Protein AF-A0A1S4E5R3-F1 (afdb_monomer_lite)

Secondary structure (DSSP, 8-state):
---------SSS--EEEEEETT-SS-EEEE-SS------------HHHHHHHHHHHTTTEEEEEEEEE-TT---EEEEEEEEES-TT-TTEEEE--HHHHHHHHHHHHHHHHHHHHHHHHHS---

Structure (mmCIF, N/CA/C/O backbone):
data_AF-A0A1S4E5R3-F1
#
_entry.id   AF-A0A1S4E5R3-F1
#
loop_
_atom_site.group_PDB
_atom_site.id
_atom_site.type_symbol
_atom_site.label_atom_id
_atom_site.label_alt_id
_atom_site.label_comp_id
_atom_site.label_asym_id
_atom_site.label_entity_id
_atom_site.label_seq_id
_atom_site.pdbx_PDB_ins_code
_atom_site.Cartn_x
_atom_site.Cartn_y
_atom_site.Cartn_z
_atom_site.occupancy
_atom_site.B_iso_or_equiv
_atom_site.auth_seq_id
_atom_site.auth_comp_id
_atom_site.auth_asym_id
_atom_site.auth_atom_id
_atom_site.pdbx_PDB_model_num
ATOM 1 N N . MET A 1 1 ? 7.397 -1.025 7.979 1.00 33.81 1 MET A N 1
ATOM 2 C CA . MET A 1 1 ? 6.216 -0.260 7.542 1.00 33.81 1 MET A CA 1
ATOM 3 C C . MET A 1 1 ? 5.852 -0.725 6.142 1.00 33.81 1 MET A C 1
ATOM 5 O O . MET A 1 1 ? 6.439 -0.256 5.188 1.00 33.81 1 MET A O 1
ATOM 9 N N . MET A 1 2 ? 4.999 -1.744 6.026 1.00 33.12 2 MET A N 1
ATOM 10 C CA . MET A 1 2 ? 4.399 -2.161 4.756 1.00 33.12 2 MET A CA 1
ATOM 11 C C . MET A 1 2 ? 3.080 -1.396 4.667 1.00 33.12 2 MET A C 1
ATOM 13 O O . MET A 1 2 ? 2.102 -1.785 5.308 1.00 33.12 2 MET A O 1
ATOM 17 N N . LEU A 1 3 ? 3.083 -0.252 3.987 1.00 39.69 3 LEU A N 1
ATOM 18 C CA . LEU A 1 3 ? 1.941 0.665 3.906 1.00 39.69 3 LEU A CA 1
ATOM 19 C C . LEU A 1 3 ? 0.871 0.175 2.930 1.00 39.69 3 LEU A C 1
ATOM 21 O O . LEU A 1 3 ? 0.321 0.911 2.133 1.00 39.69 3 LEU A O 1
ATOM 25 N N . ILE A 1 4 ? 0.506 -1.099 3.023 1.00 43.47 4 ILE A N 1
ATOM 26 C CA . ILE A 1 4 ? -0.713 -1.610 2.397 1.00 43.47 4 ILE A CA 1
ATOM 27 C C . ILE A 1 4 ? -1.479 -2.399 3.454 1.00 43.47 4 ILE A C 1
ATOM 29 O O . ILE A 1 4 ? -1.686 -3.613 3.407 1.00 43.47 4 ILE A O 1
ATOM 33 N N . CYS A 1 5 ? -1.871 -1.662 4.480 1.00 38.62 5 CYS A N 1
ATOM 34 C CA . CYS A 1 5 ? -2.712 -2.136 5.555 1.00 38.62 5 CYS A CA 1
ATOM 35 C C . CYS A 1 5 ? -4.165 -1.787 5.183 1.00 38.62 5 CYS A C 1
ATOM 37 O O . CYS A 1 5 ? -4.634 -0.665 5.327 1.00 38.62 5 CYS A O 1
ATOM 39 N N . ALA A 1 6 ? -4.795 -2.769 4.536 1.00 36.12 6 ALA A N 1
ATOM 40 C CA . ALA A 1 6 ? -6.084 -2.704 3.860 1.00 36.12 6 ALA A CA 1
ATOM 41 C C . ALA A 1 6 ? -6.834 -4.061 3.980 1.00 36.12 6 ALA A C 1
ATOM 43 O O . ALA A 1 6 ? -7.071 -4.758 3.001 1.00 36.12 6 ALA A O 1
ATOM 44 N N . ASP A 1 7 ? -7.085 -4.454 5.231 1.00 40.12 7 ASP A N 1
ATOM 45 C CA . ASP A 1 7 ? -8.043 -5.341 5.966 1.00 40.12 7 ASP A CA 1
ATOM 46 C C . ASP A 1 7 ? -9.469 -5.042 5.560 1.00 40.12 7 ASP A C 1
ATOM 48 O O . ASP A 1 7 ? -10.247 -4.670 6.428 1.00 40.12 7 ASP A O 1
ATOM 52 N N . PHE A 1 8 ? -9.842 -5.098 4.283 1.00 39.84 8 PHE A N 1
ATOM 53 C CA . PHE A 1 8 ? -11.218 -4.783 3.899 1.00 39.84 8 PHE A CA 1
ATOM 54 C C . PHE A 1 8 ? -12.095 -6.033 3.986 1.00 39.84 8 PHE A C 1
ATOM 56 O O . PHE A 1 8 ? -12.245 -6.787 3.019 1.00 39.84 8 PHE A O 1
ATOM 63 N N . LEU A 1 9 ? -12.762 -6.228 5.127 1.00 33.12 9 LEU A N 1
ATOM 64 C CA . LEU A 1 9 ? -13.922 -7.113 5.200 1.00 33.12 9 LEU A CA 1
ATOM 65 C C . LEU A 1 9 ? -15.233 -6.319 5.107 1.00 33.12 9 LEU A C 1
ATOM 67 O O . LEU A 1 9 ? -15.635 -5.667 6.046 1.00 33.12 9 LEU A O 1
ATOM 71 N N . LYS A 1 10 ? -15.912 -6.473 3.955 1.00 35.88 10 LYS A N 1
ATOM 72 C CA . LYS A 1 10 ? -17.382 -6.458 3.710 1.00 35.88 10 LYS A CA 1
ATOM 73 C C . LYS A 1 10 ? -18.122 -5.157 4.124 1.00 35.88 10 LYS A C 1
ATOM 75 O O . LYS A 1 10 ? -18.321 -4.934 5.299 1.00 35.88 10 LYS A O 1
ATOM 80 N N . GLU A 1 11 ? -18.606 -4.263 3.259 1.00 38.97 11 GLU A N 1
ATOM 81 C CA . GLU A 1 11 ? -19.191 -4.339 1.908 1.00 38.97 11 GLU A CA 1
ATOM 82 C C . GLU A 1 11 ? -18.789 -3.110 1.059 1.00 38.97 11 GLU A C 1
ATOM 84 O O . GLU A 1 11 ? -18.418 -2.080 1.600 1.00 38.97 11 GLU A O 1
ATOM 89 N N . ASN A 1 12 ? -18.900 -3.223 -0.271 1.00 46.72 12 ASN A N 1
ATOM 90 C CA . ASN A 1 12 ? -18.699 -2.182 -1.303 1.00 46.72 12 ASN A CA 1
ATOM 91 C C . ASN A 1 12 ? -17.269 -1.749 -1.683 1.00 46.72 12 ASN A C 1
ATOM 93 O O . ASN A 1 12 ? -17.132 -0.961 -2.619 1.00 46.72 12 ASN A O 1
ATOM 97 N N . PHE A 1 13 ? -16.208 -2.301 -1.085 1.00 56.19 13 PHE A N 1
ATOM 98 C CA . PHE A 1 13 ? -14.835 -2.034 -1.540 1.00 56.19 13 PHE A CA 1
ATOM 99 C C . PHE A 1 13 ? -14.089 -3.310 -1.938 1.00 56.19 13 PHE A C 1
ATOM 101 O O . PHE A 1 13 ? -13.511 -4.016 -1.113 1.00 56.19 13 PHE A O 1
ATOM 108 N N . THR A 1 14 ? -14.142 -3.632 -3.229 1.00 65.50 14 THR A N 1
ATOM 109 C CA . THR A 1 14 ? -13.554 -4.841 -3.807 1.00 65.50 14 THR A CA 1
ATOM 110 C C . THR A 1 14 ? -12.249 -4.501 -4.538 1.00 65.50 14 THR A C 1
ATOM 112 O O . THR A 1 14 ? -12.213 -3.655 -5.432 1.00 65.50 14 THR A O 1
ATOM 115 N N . ARG A 1 15 ? -11.135 -5.104 -4.110 1.00 71.81 15 ARG A N 1
ATOM 116 C CA . ARG A 1 15 ? -9.765 -4.758 -4.530 1.00 71.81 15 ARG A CA 1
ATOM 117 C C . ARG A 1 15 ? -8.934 -6.025 -4.771 1.00 71.81 15 ARG A C 1
ATOM 119 O O . ARG A 1 15 ? -9.269 -7.094 -4.263 1.00 71.81 15 ARG A O 1
ATOM 126 N N . GLN A 1 16 ? -7.862 -5.911 -5.547 1.00 81.75 16 GLN A N 1
ATOM 127 C CA . GLN A 1 16 ? -6.865 -6.964 -5.762 1.00 81.75 16 GLN A CA 1
ATOM 128 C C . GLN A 1 16 ? -5.459 -6.378 -5.625 1.00 81.75 16 GLN A C 1
ATOM 130 O O . GLN A 1 16 ? -5.219 -5.255 -6.072 1.00 81.75 16 GLN A O 1
ATOM 135 N N . ARG A 1 17 ? -4.541 -7.154 -5.032 1.00 86.62 17 ARG A N 1
ATOM 136 C CA . ARG A 1 17 ? -3.104 -6.870 -5.074 1.00 86.62 17 ARG A CA 1
ATOM 137 C C . ARG A 1 17 ? -2.493 -7.491 -6.328 1.00 86.62 17 ARG A C 1
ATOM 139 O O . ARG A 1 17 ? -2.660 -8.690 -6.559 1.00 86.62 17 ARG A O 1
ATOM 146 N N . LEU A 1 18 ? -1.813 -6.673 -7.120 1.00 89.75 18 LEU A N 1
ATOM 147 C CA . LEU A 1 18 ? -1.040 -7.106 -8.283 1.00 89.75 18 LEU A CA 1
ATOM 148 C C . LEU A 1 18 ? 0.419 -6.701 -8.110 1.00 89.75 18 LEU A C 1
ATOM 150 O O . LEU A 1 18 ? 0.701 -5.639 -7.550 1.00 89.75 18 LEU A O 1
ATOM 154 N N . SER A 1 19 ? 1.333 -7.516 -8.622 1.00 92.19 19 SER A N 1
ATOM 155 C CA . SER A 1 19 ? 2.738 -7.125 -8.709 1.00 92.19 19 SER A CA 1
ATOM 156 C C . SER A 1 19 ? 2.919 -6.074 -9.809 1.00 92.19 19 SER A C 1
ATOM 158 O O . SER A 1 19 ? 2.195 -6.059 -10.808 1.00 92.19 19 SER A O 1
ATOM 160 N N . VAL A 1 20 ? 3.893 -5.181 -9.629 1.00 93.00 20 VAL A N 1
ATOM 161 C CA . VAL A 1 20 ? 4.243 -4.139 -10.608 1.00 93.00 20 VAL A CA 1
ATOM 162 C C . VAL A 1 20 ? 5.694 -4.327 -11.022 1.00 93.00 20 VAL A C 1
ATOM 164 O O . VAL A 1 20 ? 6.569 -4.517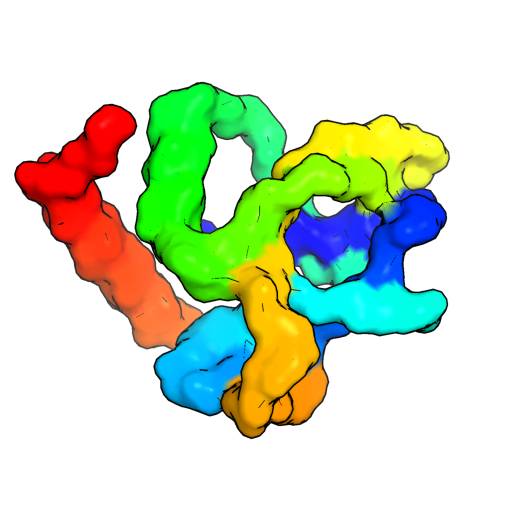 -10.175 1.00 93.00 20 VAL A O 1
ATOM 167 N N . LYS A 1 21 ? 5.977 -4.365 -12.328 1.00 93.00 21 LYS A N 1
ATOM 168 C CA . LYS A 1 21 ? 7.348 -4.614 -12.801 1.00 93.00 21 LYS A CA 1
ATOM 169 C C . LYS A 1 21 ? 8.282 -3.519 -12.291 1.00 93.00 21 LYS A C 1
ATOM 171 O O . LYS A 1 21 ? 7.997 -2.340 -12.459 1.00 93.00 21 LYS A O 1
ATOM 176 N N . GLY A 1 22 ? 9.406 -3.922 -11.701 1.00 90.38 22 GLY A N 1
ATOM 177 C CA . GLY A 1 22 ? 10.402 -2.991 -11.165 1.00 90.38 22 GLY A CA 1
ATOM 178 C C . GLY A 1 22 ? 10.026 -2.336 -9.831 1.00 90.38 22 GLY A C 1
ATOM 179 O O . GLY A 1 22 ? 10.757 -1.454 -9.389 1.00 90.38 22 GLY A O 1
ATOM 180 N N . ARG A 1 23 ? 8.931 -2.751 -9.177 1.00 89.12 23 ARG A N 1
ATOM 181 C CA . ARG A 1 23 ? 8.570 -2.298 -7.826 1.00 89.12 23 ARG A CA 1
ATOM 182 C C . ARG A 1 23 ? 8.675 -3.436 -6.820 1.00 89.12 23 ARG A C 1
ATOM 184 O O . ARG A 1 23 ? 8.323 -4.574 -7.117 1.00 89.12 23 ARG A O 1
ATOM 191 N N . LEU A 1 24 ? 9.115 -3.097 -5.609 1.00 86.31 24 LEU A N 1
ATOM 192 C CA . LEU A 1 24 ? 9.152 -4.002 -4.457 1.00 86.31 24 LEU A CA 1
ATOM 193 C C . LEU A 1 24 ? 7.819 -4.026 -3.699 1.00 86.31 24 LEU A C 1
ATOM 195 O O . LEU A 1 24 ? 7.767 -4.539 -2.596 1.00 86.31 24 LEU A O 1
ATOM 199 N N . TYR A 1 25 ? 6.745 -3.447 -4.221 1.00 82.75 25 TYR A N 1
ATOM 200 C CA . TYR A 1 25 ? 5.467 -3.333 -3.522 1.00 82.75 25 TYR A CA 1
ATOM 201 C C . TYR A 1 25 ? 4.302 -3.556 -4.492 1.00 82.75 25 TYR A C 1
ATOM 203 O O . TYR A 1 25 ? 4.449 -3.326 -5.696 1.00 82.75 25 TYR A O 1
ATOM 211 N N . PRO A 1 26 ? 3.150 -4.047 -4.002 1.00 88.56 26 PRO A N 1
ATOM 212 C CA . PRO A 1 26 ? 2.017 -4.340 -4.865 1.00 88.56 26 PRO A CA 1
ATOM 213 C C . PRO A 1 26 ? 1.164 -3.111 -5.170 1.00 88.56 26 PRO A C 1
ATOM 215 O O . PRO A 1 26 ? 0.872 -2.297 -4.297 1.00 88.56 26 PRO A O 1
ATOM 218 N N . ALA A 1 27 ? 0.608 -3.062 -6.374 1.00 88.94 27 ALA A N 1
ATOM 219 C CA . ALA A 1 27 ? -0.510 -2.186 -6.688 1.00 88.94 27 ALA A CA 1
ATOM 220 C C . ALA A 1 27 ? -1.801 -2.709 -6.043 1.00 88.94 27 ALA A C 1
ATOM 222 O O . ALA A 1 27 ? -2.078 -3.909 -6.078 1.00 88.94 27 ALA A O 1
ATOM 223 N N . ILE A 1 28 ? -2.638 -1.804 -5.523 1.00 85.19 28 ILE A N 1
ATOM 224 C CA . ILE A 1 28 ? -4.010 -2.123 -5.103 1.00 85.19 28 ILE A CA 1
ATOM 225 C C . ILE A 1 28 ? -5.002 -1.529 -6.106 1.00 85.19 28 ILE A C 1
ATOM 227 O O . ILE A 1 28 ? -5.259 -0.321 -6.105 1.00 85.19 28 ILE A O 1
ATOM 231 N N . ILE A 1 29 ? -5.618 -2.381 -6.920 1.00 83.00 29 ILE A N 1
ATOM 232 C CA . ILE A 1 29 ? -6.564 -1.970 -7.970 1.00 83.00 29 ILE A CA 1
ATOM 233 C C . ILE A 1 29 ? -8.002 -2.389 -7.636 1.00 83.00 29 ILE A C 1
ATOM 235 O O . ILE A 1 29 ? -8.188 -3.418 -6.978 1.00 83.00 29 ILE A O 1
ATOM 239 N N . PRO A 1 30 ? -9.031 -1.613 -8.032 1.00 76.19 30 PRO A N 1
ATOM 240 C CA . PRO A 1 30 ? -10.422 -2.008 -7.839 1.00 76.19 30 PRO A CA 1
ATOM 241 C C . PRO A 1 30 ? -10.771 -3.179 -8.758 1.00 76.19 30 PRO A C 1
ATOM 243 O O . PRO A 1 30 ? -10.410 -3.211 -9.929 1.00 76.19 30 PRO A O 1
ATOM 246 N N . VAL A 1 31 ? -11.499 -4.151 -8.224 1.00 73.75 31 VAL A N 1
ATOM 247 C CA . VAL A 1 31 ? -12.055 -5.293 -8.970 1.00 73.75 31 VAL A CA 1
ATOM 248 C C . VAL A 1 31 ? -13.467 -5.535 -8.471 1.00 73.75 31 VAL A C 1
ATOM 250 O O . VAL A 1 31 ? -13.766 -5.127 -7.370 1.00 73.75 31 VAL A O 1
ATOM 253 N N . THR A 1 32 ? -14.362 -6.181 -9.209 1.00 63.56 32 THR A N 1
ATOM 254 C CA . THR A 1 32 ? -15.790 -6.272 -8.828 1.00 63.56 32 THR A CA 1
ATOM 255 C C . THR A 1 32 ? -16.137 -7.362 -7.805 1.00 63.56 32 THR A C 1
ATOM 257 O O . THR A 1 32 ? -17.261 -7.379 -7.312 1.00 63.56 32 THR A O 1
ATOM 260 N N . SER A 1 33 ? -15.223 -8.283 -7.472 1.00 63.38 33 SER A N 1
ATOM 261 C CA . SER A 1 33 ? -15.586 -9.502 -6.719 1.00 63.38 33 SER A CA 1
ATOM 262 C C . SER A 1 33 ? -14.578 -10.002 -5.678 1.00 63.38 33 SER A C 1
ATOM 264 O O . SER A 1 33 ? -14.860 -10.990 -4.999 1.00 63.38 33 SER A O 1
ATOM 266 N N . LYS A 1 34 ? -13.422 -9.348 -5.511 1.00 64.75 34 LYS A N 1
ATOM 267 C CA . LYS A 1 34 ? -12.384 -9.779 -4.554 1.00 64.75 34 LYS A CA 1
ATOM 268 C C . LYS A 1 34 ? -12.295 -8.853 -3.348 1.00 64.75 34 LYS A C 1
ATOM 270 O O . LYS A 1 34 ? -12.623 -7.675 -3.438 1.00 64.75 34 LYS A O 1
ATOM 275 N N . LYS A 1 35 ? -11.835 -9.394 -2.222 1.00 66.31 35 LYS A N 1
ATOM 276 C CA . LYS A 1 35 ? -11.540 -8.656 -0.987 1.00 66.31 35 LYS A CA 1
ATOM 277 C C . LYS A 1 35 ? -10.043 -8.722 -0.718 1.00 66.31 35 LYS A C 1
ATOM 279 O O . LYS A 1 35 ? -9.415 -9.724 -1.053 1.00 66.31 35 LYS A O 1
ATOM 284 N N . VAL A 1 36 ? -9.497 -7.676 -0.108 1.00 66.12 36 VAL A N 1
ATOM 285 C CA . VAL A 1 36 ? -8.085 -7.622 0.299 1.00 66.12 36 VAL A CA 1
ATOM 286 C C . VAL A 1 36 ? -8.013 -7.607 1.805 1.00 66.12 36 VAL A C 1
ATOM 288 O O . VAL A 1 36 ? -8.908 -7.080 2.463 1.00 66.12 36 VAL A O 1
ATOM 291 N N . SER A 1 37 ? -6.936 -8.188 2.320 1.00 67.50 37 SER A N 1
ATOM 292 C CA . SER A 1 37 ? -6.653 -8.210 3.732 1.00 67.50 37 SER A CA 1
ATOM 293 C C . SER A 1 37 ? -5.282 -7.546 4.077 1.00 67.50 37 SER A C 1
ATOM 295 O O . SER A 1 37 ? -4.246 -7.922 3.531 1.00 67.50 37 SER A O 1
ATOM 297 N N . GLY A 1 38 ? -5.256 -6.491 4.913 1.00 72.25 38 GLY A N 1
ATOM 298 C CA . GLY A 1 38 ? -4.152 -5.976 5.764 1.00 72.25 38 GLY A CA 1
ATOM 299 C C . GLY A 1 38 ? -4.549 -5.134 7.029 1.00 72.25 38 GLY A C 1
ATOM 300 O O . GLY A 1 38 ? -5.681 -4.787 7.288 1.00 72.25 38 GLY A O 1
ATOM 301 N N . LYS A 1 39 ? -3.636 -4.710 7.889 1.00 76.56 39 LYS A N 1
ATOM 302 C CA . LYS A 1 39 ? -4.056 -4.141 9.197 1.00 76.56 39 LYS A CA 1
ATOM 303 C C . LYS A 1 39 ? -4.659 -2.725 9.084 1.00 76.56 39 LYS A C 1
ATOM 305 O O . LYS A 1 39 ? -4.745 -2.173 7.998 1.00 76.56 39 LYS A O 1
ATOM 310 N N . ILE A 1 40 ? -5.082 -2.118 10.191 1.00 76.44 40 ILE A N 1
ATOM 311 C CA . ILE A 1 40 ? -5.374 -0.675 10.261 1.00 76.44 40 ILE A CA 1
ATOM 312 C C . ILE A 1 40 ? -4.361 -0.058 11.216 1.00 76.44 40 ILE A C 1
ATOM 314 O O . ILE A 1 40 ? -4.111 -0.604 12.291 1.00 76.44 40 ILE A O 1
ATOM 318 N N . ILE A 1 41 ? -3.775 1.070 10.822 1.00 81.12 41 ILE A N 1
ATOM 319 C CA . ILE A 1 41 ? -2.900 1.865 11.684 1.00 81.12 41 ILE A CA 1
ATOM 320 C C . ILE A 1 41 ? -3.714 3.070 12.154 1.00 81.12 41 ILE A C 1
ATOM 322 O O . ILE A 1 41 ? -4.125 3.903 11.351 1.00 81.12 41 ILE A O 1
ATOM 326 N N . SER A 1 42 ? -3.987 3.132 13.454 1.00 83.00 42 SER A N 1
ATOM 327 C CA . SER A 1 42 ? -4.752 4.208 14.091 1.00 83.00 42 SER A CA 1
ATOM 328 C C . SER A 1 42 ? -3.843 5.160 14.865 1.00 83.00 42 SER A C 1
ATOM 330 O O . SER A 1 42 ? -2.776 4.758 15.320 1.00 83.00 42 SER A O 1
ATOM 332 N N . GLY A 1 43 ? -4.309 6.390 15.101 1.00 84.94 43 GLY A N 1
ATOM 333 C CA . GLY A 1 43 ? -3.583 7.373 15.916 1.00 84.94 43 GLY A CA 1
ATOM 334 C C . GLY A 1 43 ? -2.447 8.091 15.182 1.00 84.94 43 GLY A C 1
ATOM 335 O O . GLY A 1 43 ? -1.581 8.658 15.839 1.00 84.94 43 GLY A O 1
ATOM 336 N N . ILE A 1 44 ? -2.463 8.062 13.845 1.00 85.31 44 ILE A N 1
ATOM 337 C CA . ILE A 1 44 ? -1.532 8.804 12.990 1.00 85.31 44 ILE A CA 1
ATOM 338 C C . ILE A 1 44 ? -1.862 10.299 13.079 1.00 85.31 44 ILE A C 1
ATOM 340 O O . ILE A 1 44 ? -3.015 10.693 12.895 1.00 85.31 44 ILE A O 1
ATOM 344 N N . LYS A 1 45 ? -0.860 11.128 13.372 1.00 89.94 45 LYS A N 1
ATOM 345 C CA . LYS A 1 45 ? -0.970 12.595 13.372 1.00 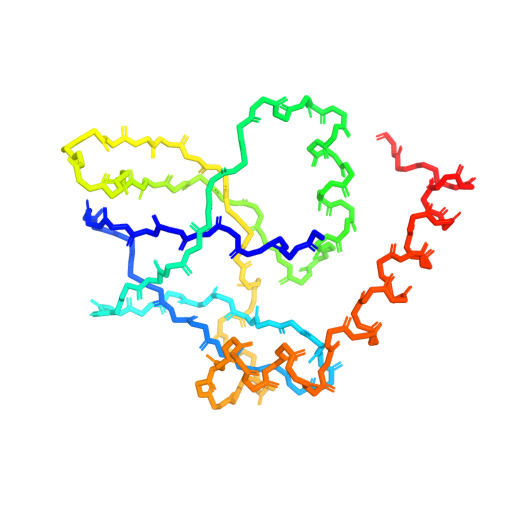89.94 45 LYS A CA 1
ATOM 346 C C . LYS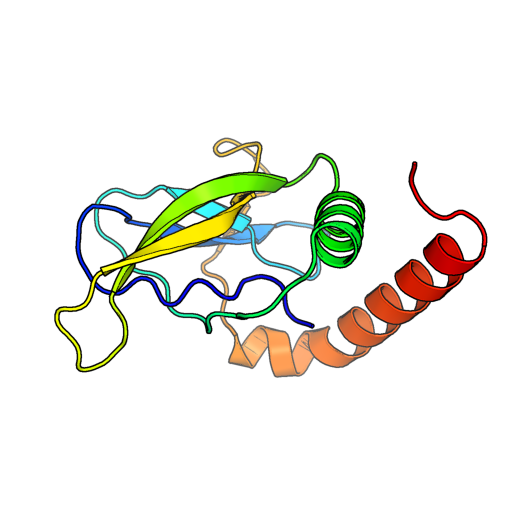 A 1 45 ? -0.953 13.141 11.950 1.00 89.94 45 LYS A C 1
ATOM 348 O O . LYS A 1 45 ? -0.331 12.551 11.075 1.00 89.94 45 LYS A O 1
ATOM 353 N N . ASP A 1 46 ? -1.481 14.344 11.750 1.00 89.56 46 ASP A N 1
ATOM 354 C CA . ASP A 1 46 ? -1.450 15.012 10.441 1.00 89.56 46 ASP A CA 1
ATOM 355 C C . ASP A 1 46 ? -0.028 15.108 9.854 1.00 89.56 46 ASP A C 1
ATOM 357 O O . ASP A 1 46 ? 0.169 14.819 8.680 1.00 89.56 46 ASP A O 1
ATOM 361 N N . SER A 1 47 ? 0.986 15.408 10.677 1.00 88.38 47 SER A N 1
ATOM 362 C CA . SER A 1 47 ? 2.400 15.437 10.256 1.00 88.38 47 SER A CA 1
ATOM 363 C C . SER A 1 47 ? 2.923 14.081 9.775 1.00 88.38 47 SER A C 1
ATOM 365 O O . SER A 1 47 ? 3.678 14.003 8.812 1.00 88.38 47 SER A O 1
ATOM 367 N N . GLU A 1 48 ? 2.523 13.002 10.447 1.00 87.38 48 GLU A N 1
ATOM 368 C CA . GLU A 1 48 ? 2.871 11.634 10.054 1.00 87.38 48 GLU A CA 1
ATOM 369 C C . GLU A 1 48 ? 2.108 11.254 8.777 1.00 87.38 48 GLU A C 1
ATOM 371 O O . GLU A 1 48 ? 2.616 10.520 7.941 1.00 87.38 48 GLU A O 1
ATOM 376 N N . MET A 1 49 ? 0.919 11.818 8.578 1.00 89.69 49 MET A N 1
ATOM 377 C CA . MET A 1 49 ? 0.110 11.620 7.383 1.00 89.69 49 MET A CA 1
ATOM 378 C C . MET A 1 49 ? 0.723 12.301 6.143 1.00 89.69 49 MET A C 1
ATOM 380 O O . MET A 1 49 ? 0.665 11.728 5.057 1.00 89.69 49 MET A O 1
ATOM 384 N N . TYR A 1 50 ? 1.375 13.460 6.294 1.00 90.00 50 TYR A N 1
ATOM 385 C CA . TYR A 1 50 ? 2.168 14.085 5.221 1.00 90.00 50 TYR A CA 1
ATOM 386 C C . TYR A 1 50 ? 3.416 13.271 4.858 1.00 90.00 50 TYR A C 1
ATOM 388 O O . TYR A 1 50 ? 3.724 13.125 3.678 1.00 90.00 50 TYR A O 1
ATOM 396 N N . LEU A 1 51 ? 4.098 12.687 5.850 1.00 89.75 51 LEU A N 1
ATOM 397 C CA . LEU A 1 51 ? 5.220 11.771 5.609 1.00 89.75 51 LEU A CA 1
ATOM 398 C C . LEU A 1 51 ? 4.780 10.565 4.767 1.00 89.75 51 LEU A C 1
ATOM 400 O O . LEU A 1 51 ? 5.473 10.172 3.833 1.00 89.75 51 LEU A O 1
ATOM 404 N N . LEU A 1 52 ? 3.615 9.997 5.083 1.00 89.56 52 LEU A N 1
ATOM 405 C CA . LEU A 1 52 ? 3.041 8.899 4.310 1.00 89.56 52 LEU A CA 1
ATOM 406 C C . LEU A 1 52 ? 2.665 9.331 2.887 1.00 89.56 52 LEU A C 1
ATOM 408 O O . LEU A 1 52 ? 2.945 8.593 1.952 1.00 89.56 52 LEU A O 1
ATOM 412 N N . ASP A 1 53 ? 2.106 10.530 2.697 1.00 89.88 53 ASP A N 1
ATOM 413 C CA . ASP A 1 53 ? 1.843 11.059 1.350 1.00 89.88 53 ASP A CA 1
ATOM 414 C C . ASP A 1 53 ? 3.132 11.225 0.533 1.00 89.88 53 ASP A C 1
ATOM 416 O O . ASP A 1 53 ? 3.138 10.929 -0.659 1.00 89.88 53 ASP A O 1
ATOM 420 N N . ALA A 1 54 ? 4.219 11.675 1.165 1.00 90.81 54 ALA A N 1
ATOM 421 C CA . ALA A 1 54 ? 5.517 11.819 0.512 1.00 90.81 54 ALA A CA 1
ATOM 422 C C . ALA A 1 54 ? 6.141 10.464 0.144 1.00 90.81 54 ALA A C 1
ATOM 424 O O . ALA A 1 54 ? 6.707 10.333 -0.936 1.00 90.81 54 ALA A O 1
ATOM 425 N N . TYR A 1 55 ? 6.021 9.460 1.020 1.00 89.62 55 TYR A N 1
ATOM 426 C CA . TYR A 1 55 ? 6.550 8.113 0.779 1.00 89.62 55 TYR A CA 1
ATOM 427 C C . TYR A 1 55 ? 5.841 7.393 -0.373 1.00 89.62 55 TYR A C 1
ATOM 429 O O . TYR A 1 55 ? 6.472 6.707 -1.170 1.00 89.62 55 TYR A O 1
ATOM 437 N N . GLU A 1 56 ? 4.519 7.535 -0.442 1.00 88.00 56 GLU A N 1
ATOM 438 C CA . GLU A 1 56 ? 3.673 6.859 -1.432 1.00 88.00 56 GLU A CA 1
ATOM 439 C C . GLU A 1 56 ? 3.759 7.508 -2.827 1.00 88.00 56 GLU A C 1
ATOM 441 O O . GLU A 1 56 ? 3.447 6.866 -3.835 1.00 88.00 56 GLU A O 1
ATOM 446 N N . ASP A 1 57 ? 4.227 8.761 -2.876 1.00 87.69 57 ASP A N 1
ATOM 447 C CA . ASP A 1 57 ? 4.506 9.549 -4.079 1.00 87.69 57 ASP A CA 1
ATOM 448 C C . ASP A 1 57 ? 3.303 9.624 -5.055 1.00 87.69 57 ASP A C 1
ATOM 450 O O . ASP A 1 57 ? 2.154 9.316 -4.728 1.00 87.69 57 ASP A O 1
ATOM 454 N N . PHE A 1 58 ? 3.532 10.074 -6.290 1.00 90.44 58 PHE A N 1
ATOM 455 C CA . PHE A 1 58 ? 2.514 10.177 -7.337 1.00 90.44 58 PHE A CA 1
ATOM 456 C C . PHE A 1 58 ? 1.958 8.816 -7.793 1.00 90.44 58 PHE A C 1
ATOM 458 O O . PHE A 1 58 ? 0.946 8.773 -8.507 1.00 90.44 58 PHE A O 1
ATOM 465 N N . GLU A 1 59 ? 2.627 7.713 -7.444 1.00 88.44 59 GLU A N 1
ATOM 466 C CA . GLU A 1 59 ? 2.230 6.362 -7.840 1.00 88.44 59 GLU A CA 1
ATOM 467 C C . GLU A 1 59 ? 0.928 5.933 -7.173 1.00 88.44 59 GLU A C 1
ATOM 469 O O . GLU A 1 59 ? 0.116 5.239 -7.796 1.00 88.44 59 GLU A O 1
ATOM 474 N N . TYR A 1 60 ? 0.695 6.384 -5.942 1.00 89.50 60 TYR A N 1
ATOM 475 C CA . TYR A 1 60 ? -0.516 6.088 -5.201 1.00 89.50 60 TYR A CA 1
ATOM 476 C C . TYR A 1 60 ? -1.365 7.333 -4.964 1.00 89.50 60 TYR A C 1
ATOM 478 O O . TYR A 1 60 ? -0.924 8.477 -4.946 1.00 89.50 60 TYR A O 1
ATOM 486 N N . LYS A 1 61 ? -2.659 7.094 -4.783 1.00 88.75 61 LYS A N 1
ATOM 487 C CA . LYS A 1 61 ? -3.640 8.110 -4.418 1.00 88.75 61 LYS A CA 1
ATOM 488 C C . LYS A 1 61 ? -4.225 7.751 -3.071 1.00 88.75 61 LYS A C 1
ATOM 490 O O . LYS A 1 61 ? -4.789 6.666 -2.919 1.00 88.75 61 LYS A O 1
ATOM 495 N N . ARG A 1 62 ? -4.151 8.679 -2.118 1.00 89.25 62 ARG A N 1
ATOM 496 C CA . ARG A 1 62 ? -4.882 8.554 -0.859 1.00 89.25 62 ARG A CA 1
ATOM 497 C C . ARG A 1 62 ? -6.371 8.758 -1.107 1.00 89.25 62 ARG A C 1
ATOM 499 O O . ARG A 1 62 ? -6.788 9.785 -1.639 1.00 89.25 62 ARG A O 1
ATOM 506 N N . ILE A 1 63 ? -7.174 7.790 -0.695 1.00 85.44 63 ILE A N 1
ATOM 507 C CA . ILE A 1 63 ? -8.634 7.842 -0.767 1.00 85.44 63 ILE A CA 1
ATOM 508 C C . ILE A 1 63 ? -9.247 7.450 0.574 1.00 85.44 63 ILE A C 1
ATOM 510 O O . ILE A 1 63 ? -8.630 6.737 1.365 1.00 85.44 63 ILE A O 1
ATOM 514 N N . THR A 1 64 ? -10.477 7.890 0.818 1.00 85.12 64 THR A N 1
ATOM 515 C CA . THR A 1 64 ? -11.283 7.420 1.948 1.00 85.12 64 THR A CA 1
ATOM 516 C C . THR A 1 64 ? -12.084 6.195 1.534 1.00 85.12 64 THR A C 1
ATOM 518 O O . THR A 1 64 ? -12.700 6.173 0.468 1.00 85.12 64 THR A O 1
ATOM 521 N N . VAL A 1 65 ? -12.072 5.173 2.379 1.00 79.94 65 VAL A N 1
ATOM 522 C CA . VAL A 1 65 ? -12.664 3.861 2.109 1.00 79.94 65 VAL A CA 1
ATOM 523 C C . VAL A 1 65 ? -13.326 3.314 3.366 1.00 79.94 65 VAL A C 1
ATOM 525 O O . VAL A 1 65 ? -12.877 3.582 4.479 1.00 79.94 65 VAL A O 1
ATOM 528 N N . GLU A 1 66 ? -14.402 2.550 3.186 1.00 80.31 66 GLU A N 1
ATOM 529 C CA . GLU A 1 66 ? -15.109 1.874 4.276 1.00 80.31 66 GLU A CA 1
ATOM 530 C C . GLU A 1 66 ? -14.529 0.464 4.476 1.00 80.31 66 GLU A C 1
ATOM 532 O O . GLU A 1 66 ? -14.565 -0.361 3.562 1.00 80.31 66 GLU A O 1
ATOM 537 N N . VAL A 1 67 ? -13.982 0.191 5.663 1.00 75.31 67 VAL A N 1
ATOM 538 C CA . VAL A 1 67 ? -13.576 -1.147 6.140 1.00 75.31 67 VAL A CA 1
ATOM 539 C C . VAL A 1 67 ? -14.618 -1.678 7.120 1.00 75.31 67 VAL A C 1
ATOM 541 O O . VAL A 1 67 ? -15.272 -0.881 7.787 1.00 75.31 67 VAL A O 1
ATOM 544 N N . SER A 1 68 ? -14.681 -2.997 7.313 1.00 74.25 68 SER A N 1
ATOM 545 C CA . SER A 1 68 ? -15.145 -3.551 8.593 1.00 74.25 68 SER A CA 1
ATOM 546 C C . SER A 1 68 ? -14.025 -4.310 9.275 1.00 74.25 68 SER A C 1
ATOM 548 O O . SER A 1 68 ? -13.191 -4.944 8.620 1.00 74.25 68 SER A O 1
ATOM 550 N N . LEU A 1 69 ? -14.022 -4.241 10.601 1.00 73.44 69 LEU A N 1
ATOM 551 C CA . LEU A 1 69 ? -13.081 -4.984 11.426 1.00 73.44 69 LEU A CA 1
ATOM 552 C C . LEU A 1 69 ? -13.406 -6.480 11.377 1.00 73.44 69 LEU A C 1
ATOM 554 O O . LEU A 1 69 ? -14.573 -6.875 11.313 1.00 73.44 69 LEU A O 1
ATOM 558 N N . MET A 1 70 ? -12.369 -7.321 11.420 1.00 69.38 70 MET A N 1
ATOM 559 C CA . MET A 1 70 ? -12.564 -8.760 11.607 1.00 69.38 70 MET A CA 1
ATOM 560 C C . MET A 1 70 ? -13.409 -8.995 12.864 1.00 69.38 70 MET A C 1
ATOM 562 O O . MET A 1 70 ? -13.213 -8.337 13.883 1.00 69.38 70 MET A O 1
ATOM 566 N N . ASP A 1 71 ? -14.376 -9.904 12.753 1.00 69.88 71 ASP A N 1
ATOM 567 C CA . ASP A 1 71 ? -15.256 -10.332 13.847 1.00 69.88 71 ASP A CA 1
ATOM 568 C C . ASP A 1 71 ? -16.205 -9.258 14.416 1.00 69.88 71 ASP A C 1
ATOM 570 O O . ASP A 1 71 ? -16.872 -9.488 15.425 1.00 69.88 71 ASP A O 1
ATOM 574 N N . SER A 1 72 ? -16.341 -8.113 13.737 1.00 70.06 72 SER A N 1
ATOM 575 C CA . SER A 1 72 ? -17.288 -7.051 14.084 1.00 70.06 72 SER A CA 1
ATOM 576 C C . SER A 1 72 ? -18.177 -6.674 12.894 1.00 70.06 72 SER A C 1
ATOM 578 O O . SER A 1 72 ? -17.801 -6.815 11.732 1.00 70.06 72 SER A O 1
ATOM 580 N N . LEU A 1 73 ? -19.383 -6.179 13.186 1.00 73.44 73 LEU A N 1
ATOM 581 C CA . LEU A 1 73 ? -20.238 -5.490 12.206 1.00 73.44 73 LEU A CA 1
ATOM 582 C C . LEU A 1 73 ? -19.916 -3.989 12.117 1.00 73.44 73 LEU A C 1
ATOM 584 O O . LEU A 1 73 ? -20.550 -3.264 11.352 1.00 73.44 73 LEU A O 1
ATOM 588 N N . GLU A 1 74 ? -18.968 -3.520 12.927 1.00 79.38 74 GLU A N 1
ATOM 589 C CA . GLU A 1 74 ? -18.507 -2.141 12.927 1.00 79.38 74 GLU A CA 1
ATOM 590 C C . GLU A 1 74 ? -17.776 -1.818 11.628 1.00 79.38 74 GLU A C 1
ATOM 592 O O . GLU A 1 74 ? -16.815 -2.489 11.240 1.00 79.38 74 GLU A O 1
ATOM 597 N N . LYS A 1 75 ? -18.248 -0.748 10.993 1.00 78.56 75 LYS A N 1
ATOM 598 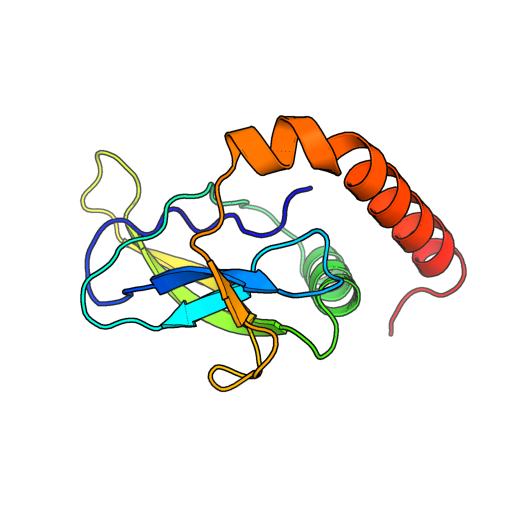C CA . LYS A 1 75 ? -17.669 -0.163 9.795 1.00 78.56 75 LYS A CA 1
ATOM 599 C C . LYS A 1 75 ? -16.918 1.105 10.163 1.00 78.56 75 LYS A C 1
ATOM 601 O O . LYS A 1 75 ? -17.441 1.932 10.907 1.00 78.56 75 LYS A O 1
ATOM 606 N N . LEU A 1 76 ? -15.722 1.275 9.613 1.00 81.62 76 LEU A N 1
ATOM 607 C CA . LEU A 1 76 ? -14.894 2.459 9.818 1.00 81.62 76 LEU A CA 1
ATOM 608 C C . LEU A 1 76 ? -14.559 3.100 8.477 1.00 81.62 76 LEU A C 1
ATOM 610 O O . LEU A 1 76 ? -14.311 2.410 7.489 1.00 81.62 76 LEU A O 1
ATOM 614 N N . LEU A 1 77 ? -14.504 4.428 8.461 1.00 83.06 77 LEU A N 1
ATOM 615 C CA . LEU A 1 77 ? -13.894 5.170 7.366 1.00 83.06 77 LEU A CA 1
ATOM 616 C C . LEU A 1 77 ? -12.411 5.344 7.672 1.00 83.06 77 LEU A C 1
ATOM 618 O O . LEU A 1 77 ? -12.047 5.891 8.712 1.00 83.06 77 LEU A O 1
ATOM 622 N N . VAL A 1 78 ? -11.562 4.880 6.763 1.00 83.38 78 VAL A N 1
ATOM 623 C CA . VAL A 1 78 ? -10.103 4.968 6.884 1.00 83.38 78 VAL A CA 1
ATOM 624 C C . VAL A 1 78 ? -9.500 5.513 5.597 1.00 83.38 78 VAL A C 1
ATOM 626 O O . VAL A 1 78 ? -10.138 5.500 4.541 1.00 83.38 78 VAL A O 1
ATOM 629 N N . TYR A 1 79 ? -8.263 5.996 5.679 1.00 86.19 79 TYR A N 1
ATOM 630 C CA . TYR A 1 79 ? -7.479 6.315 4.493 1.00 86.19 79 TYR A CA 1
ATOM 631 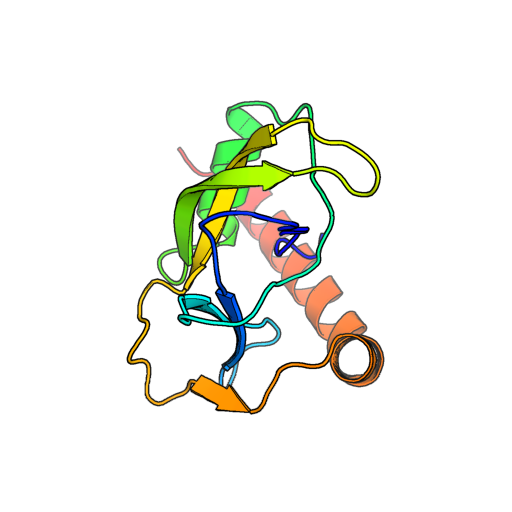C C . TYR A 1 79 ? -6.781 5.067 3.958 1.00 86.19 79 TYR A C 1
ATOM 633 O O . TYR A 1 79 ? -6.285 4.245 4.725 1.00 86.19 79 TYR A O 1
ATOM 641 N N . ALA A 1 80 ? -6.722 4.949 2.635 1.00 84.06 80 ALA A N 1
ATOM 642 C CA . ALA A 1 80 ? -5.934 3.939 1.945 1.00 84.06 80 ALA A CA 1
ATOM 643 C C . ALA A 1 80 ? -5.223 4.546 0.736 1.00 84.06 80 ALA A C 1
ATOM 645 O O . ALA A 1 80 ? -5.778 5.411 0.055 1.00 84.06 80 ALA A O 1
ATOM 646 N N . TYR A 1 81 ? -4.026 4.044 0.449 1.00 86.00 81 TYR A N 1
ATOM 647 C CA . TYR A 1 81 ? -3.264 4.363 -0.751 1.00 86.00 81 TYR A CA 1
ATOM 648 C C . TYR A 1 81 ? -3.585 3.340 -1.836 1.00 86.00 81 TYR A C 1
ATOM 650 O O . TYR A 1 81 ? -3.427 2.133 -1.649 1.00 86.00 81 TYR A O 1
ATOM 658 N N . VAL A 1 82 ? -4.109 3.812 -2.967 1.00 85.81 82 VAL A N 1
ATOM 659 C CA . VAL A 1 82 ? -4.473 2.960 -4.106 1.00 85.81 82 VAL A CA 1
ATOM 660 C C . VAL A 1 82 ? -3.672 3.322 -5.336 1.00 85.81 82 VAL A C 1
ATOM 662 O O . VAL A 1 82 ? -3.365 4.491 -5.547 1.00 85.81 82 VAL A O 1
ATOM 665 N N . TRP A 1 83 ? -3.369 2.322 -6.161 1.00 89.94 83 TRP A N 1
ATOM 666 C CA . TRP A 1 83 ? -2.550 2.524 -7.351 1.00 89.94 83 TRP A CA 1
ATOM 667 C C . TRP A 1 83 ? -3.192 3.563 -8.275 1.00 89.94 83 TRP A C 1
ATOM 669 O O . TRP A 1 83 ? -4.365 3.450 -8.644 1.00 89.94 83 TRP A O 1
ATOM 679 N N . GLY A 1 84 ? -2.432 4.594 -8.631 1.00 88.62 84 GLY A N 1
ATOM 680 C CA . GLY A 1 84 ? -2.932 5.775 -9.325 1.00 88.62 84 GLY A CA 1
ATOM 681 C C . GLY A 1 84 ? -3.340 5.518 -10.777 1.00 88.62 84 GLY A C 1
ATOM 682 O O . GLY A 1 84 ? -4.151 6.289 -11.310 1.00 88.62 84 GLY A O 1
ATOM 683 N N . ASN A 1 85 ? -2.814 4.446 -11.388 1.00 91.62 85 ASN A N 1
ATOM 684 C CA . ASN A 1 85 ? -3.042 4.051 -12.779 1.00 91.62 85 ASN A CA 1
ATOM 685 C C . ASN A 1 85 ? -3.518 2.590 -12.907 1.00 91.62 85 ASN A C 1
ATOM 687 O O . ASN A 1 85 ? -2.733 1.672 -13.124 1.00 91.62 85 ASN A O 1
ATOM 691 N N . GLU A 1 86 ? -4.829 2.370 -12.854 1.00 88.06 86 GLU A N 1
ATOM 692 C CA . GLU A 1 86 ? -5.443 1.032 -12.962 1.00 88.06 86 GLU A CA 1
ATOM 693 C C . GLU A 1 86 ? -5.165 0.303 -14.290 1.00 88.06 86 GLU A C 1
ATOM 695 O O . GLU A 1 86 ? -5.354 -0.907 -14.379 1.00 88.06 86 GLU A O 1
ATOM 700 N N . LYS A 1 87 ? -4.734 1.027 -15.331 1.00 90.81 87 LYS A N 1
ATOM 701 C CA . LYS A 1 87 ? -4.418 0.484 -16.662 1.00 90.81 87 LYS A CA 1
ATOM 702 C C . LYS A 1 87 ? -2.916 0.374 -16.908 1.00 90.81 87 LYS A C 1
ATOM 704 O O . LYS A 1 87 ? -2.491 0.315 -18.061 1.00 90.81 87 LYS A O 1
ATOM 709 N N . ASP A 1 88 ? -2.113 0.410 -15.851 1.00 93.81 88 ASP A N 1
ATOM 710 C CA . ASP A 1 88 ? -0.667 0.331 -15.971 1.00 93.81 88 ASP A CA 1
ATOM 711 C C . ASP A 1 88 ? -0.247 -1.000 -16.639 1.00 93.81 88 ASP A C 1
ATOM 713 O O . ASP A 1 88 ? -0.557 -2.078 -16.122 1.00 93.81 88 ASP A O 1
ATOM 717 N N . PRO A 1 89 ? 0.445 -0.956 -17.798 1.00 95.38 89 PRO A N 1
ATOM 718 C CA . PRO A 1 89 ? 0.881 -2.155 -18.519 1.00 95.38 89 PRO A CA 1
ATOM 719 C C . PRO A 1 89 ? 1.936 -2.977 -17.761 1.00 95.38 89 PRO A C 1
ATOM 721 O O . PRO A 1 89 ? 2.256 -4.097 -18.169 1.00 95.38 89 PRO A O 1
ATOM 724 N N . ASN A 1 90 ? 2.498 -2.431 -16.682 1.00 95.81 90 ASN A N 1
ATOM 725 C CA . ASN A 1 90 ? 3.433 -3.119 -15.804 1.00 95.81 90 ASN A CA 1
ATOM 726 C C . ASN A 1 90 ? 2.749 -3.932 -14.710 1.00 95.81 90 ASN A C 1
ATOM 728 O O . ASN A 1 90 ? 3.459 -4.639 -14.000 1.00 95.81 90 ASN A O 1
ATOM 732 N N . LEU A 1 91 ? 1.422 -3.861 -14.572 1.00 94.31 91 LEU A N 1
ATOM 733 C CA . LEU A 1 91 ? 0.667 -4.714 -13.658 1.00 94.31 91 LEU A CA 1
ATOM 734 C C . LEU A 1 91 ? 0.683 -6.161 -14.155 1.00 94.31 91 LEU A C 1
ATOM 736 O O . LEU A 1 91 ? 0.351 -6.444 -15.308 1.00 94.31 91 LEU A O 1
ATOM 740 N N . TYR A 1 92 ? 1.065 -7.091 -13.285 1.00 93.44 92 TYR A N 1
ATOM 741 C CA . TYR A 1 92 ? 1.154 -8.508 -13.623 1.00 93.44 92 TYR A CA 1
ATOM 742 C C . TYR A 1 92 ? 1.039 -9.382 -12.380 1.00 93.44 92 TYR A C 1
ATOM 744 O O . TYR A 1 92 ? 1.507 -9.003 -11.314 1.00 93.44 92 TYR A O 1
ATOM 752 N N . GLY A 1 93 ? 0.477 -10.581 -12.551 1.00 91.25 93 GLY A N 1
ATOM 753 C CA . GLY A 1 93 ? 0.440 -11.610 -11.510 1.00 91.25 93 GLY A CA 1
ATOM 754 C C . GLY A 1 93 ? -0.378 -11.233 -10.272 1.00 91.25 93 GLY A C 1
ATOM 755 O O . GLY A 1 93 ? -0.566 -10.066 -9.938 1.00 91.25 93 GLY A O 1
ATOM 756 N N . GLU A 1 94 ? -0.886 -12.239 -9.565 1.00 89.19 94 GLU A N 1
ATOM 757 C CA . GLU A 1 94 ? -1.330 -11.993 -8.194 1.00 89.19 94 GLU A CA 1
ATOM 758 C C . GLU A 1 94 ? -0.097 -11.794 -7.321 1.00 89.19 94 GLU A C 1
ATOM 760 O O . GLU A 1 94 ? 0.906 -12.483 -7.493 1.00 89.19 94 GLU A O 1
ATOM 765 N N . TRP A 1 95 ? -0.167 -10.830 -6.413 1.00 89.00 95 TRP A N 1
ATOM 766 C CA . TRP A 1 95 ? 0.905 -10.627 -5.455 1.00 89.00 95 TRP A CA 1
ATOM 767 C C . TRP A 1 95 ? 0.687 -11.511 -4.226 1.00 89.00 95 TRP A C 1
ATOM 769 O O . TRP A 1 95 ? -0.406 -11.506 -3.651 1.00 89.00 95 TRP A O 1
ATOM 779 N N . ASP A 1 96 ? 1.737 -12.216 -3.809 1.00 86.56 96 ASP A N 1
ATOM 780 C CA . ASP A 1 96 ? 1.742 -13.081 -2.633 1.00 86.56 96 ASP A CA 1
ATOM 781 C C . ASP A 1 96 ? 2.649 -12.508 -1.535 1.00 86.56 96 ASP A C 1
ATOM 783 O O . ASP A 1 96 ? 3.802 -12.145 -1.776 1.00 86.56 96 ASP A O 1
ATOM 787 N N . PHE A 1 97 ? 2.115 -12.411 -0.314 1.00 83.50 97 PHE A N 1
ATOM 788 C CA . PHE A 1 97 ? 2.844 -11.820 0.808 1.00 83.50 97 PHE A CA 1
ATOM 789 C C . PHE A 1 97 ? 4.010 -12.685 1.275 1.00 83.50 97 PHE A C 1
ATOM 791 O O . PHE A 1 97 ? 5.041 -12.136 1.651 1.00 83.50 97 PHE A O 1
ATOM 798 N N . GLU A 1 98 ? 3.865 -14.009 1.294 1.00 88.81 98 GLU A N 1
ATOM 799 C CA . GLU A 1 98 ? 4.907 -14.892 1.818 1.00 88.81 98 GLU A CA 1
ATOM 800 C C . GLU A 1 98 ? 6.064 -15.031 0.828 1.00 88.81 98 GLU A C 1
ATOM 802 O O . GLU A 1 98 ? 7.223 -15.004 1.246 1.00 88.81 98 GLU A O 1
ATOM 807 N N . GLU A 1 99 ? 5.767 -15.092 -0.473 1.00 90.44 99 GLU A N 1
ATOM 808 C CA . GLU A 1 99 ? 6.768 -14.981 -1.539 1.00 90.44 99 GLU A CA 1
ATOM 809 C C . GLU A 1 99 ? 7.521 -13.655 -1.424 1.00 90.44 99 GLU A C 1
ATOM 811 O O . GLU A 1 99 ? 8.744 -13.639 -1.283 1.00 90.44 99 GLU A O 1
ATOM 816 N N . TRP A 1 100 ? 6.785 -12.543 -1.368 1.00 89.94 100 TRP A N 1
ATOM 817 C CA . TRP A 1 100 ? 7.384 -11.222 -1.225 1.00 89.94 100 TRP A CA 1
ATOM 818 C C . TRP A 1 100 ? 8.236 -11.097 0.041 1.00 89.94 100 TRP A C 1
ATOM 820 O O . TRP A 1 100 ? 9.349 -10.573 0.007 1.00 89.94 100 TRP A O 1
ATOM 830 N N . ARG A 1 101 ? 7.731 -11.589 1.175 1.00 87.75 101 ARG A N 1
ATOM 831 C CA . ARG A 1 101 ? 8.420 -11.503 2.465 1.00 87.75 101 ARG A CA 1
ATOM 832 C C . ARG A 1 101 ? 9.731 -12.276 2.433 1.00 87.75 101 ARG A C 1
ATOM 834 O O . ARG A 1 101 ? 10.705 -11.825 3.027 1.00 87.75 101 ARG A O 1
ATOM 841 N N . ARG A 1 102 ? 9.751 -13.428 1.763 1.00 93.31 102 ARG A N 1
ATOM 842 C CA . ARG A 1 102 ? 10.953 -14.245 1.595 1.00 93.31 102 ARG A CA 1
ATOM 843 C C . ARG A 1 102 ? 11.964 -13.576 0.662 1.00 93.31 102 ARG A C 1
ATOM 845 O O . ARG A 1 102 ? 13.146 -13.571 0.985 1.00 93.31 102 ARG A O 1
ATOM 852 N N . ASP A 1 103 ? 11.502 -13.017 -0.454 1.00 92.19 103 ASP A N 1
ATOM 853 C CA . ASP A 1 103 ? 12.383 -12.654 -1.572 1.00 92.19 103 ASP A CA 1
ATOM 854 C C . ASP A 1 103 ? 12.743 -11.155 -1.616 1.00 92.19 103 ASP A C 1
ATOM 856 O O . ASP A 1 103 ? 13.717 -10.767 -2.265 1.00 92.19 103 ASP A O 1
ATOM 860 N N . HIS A 1 104 ? 11.986 -10.294 -0.926 1.00 88.12 104 HIS A N 1
ATOM 861 C CA . HIS A 1 104 ? 12.071 -8.834 -1.086 1.00 88.12 104 HIS A CA 1
ATOM 862 C C . HIS A 1 104 ? 12.079 -8.025 0.218 1.00 88.12 104 HIS A C 1
ATOM 864 O O . HIS A 1 104 ? 12.344 -6.823 0.167 1.00 88.12 104 HIS A O 1
ATOM 870 N N . LEU A 1 105 ? 11.823 -8.635 1.384 1.00 88.50 105 LEU A N 1
ATOM 871 C CA . LEU A 1 105 ? 11.710 -7.896 2.650 1.00 88.50 105 LEU A CA 1
ATOM 872 C C . LEU A 1 105 ? 12.983 -7.118 3.008 1.00 88.50 105 LEU A C 1
ATOM 874 O O . LEU A 1 105 ? 12.886 -5.972 3.438 1.00 88.50 105 LEU A O 1
ATOM 878 N N . GLU A 1 106 ? 14.160 -7.724 2.843 1.00 93.00 106 GLU A N 1
ATOM 879 C CA . GLU A 1 106 ? 15.433 -7.072 3.181 1.00 93.00 106 GLU A CA 1
ATOM 880 C C . GLU A 1 106 ? 15.670 -5.834 2.310 1.00 93.00 106 GLU A C 1
ATOM 882 O O . GLU A 1 106 ? 15.891 -4.746 2.836 1.00 93.00 106 GLU A O 1
ATOM 887 N N . ALA A 1 107 ? 15.511 -5.968 0.990 1.00 91.50 107 ALA A N 1
ATOM 888 C CA . ALA A 1 107 ? 15.636 -4.850 0.055 1.00 91.50 107 ALA A CA 1
ATOM 889 C C . ALA A 1 107 ? 14.608 -3.741 0.334 1.00 91.50 107 ALA A C 1
ATOM 891 O O . ALA A 1 107 ? 14.923 -2.557 0.252 1.00 91.50 107 ALA A O 1
ATOM 892 N N . TYR A 1 108 ? 13.383 -4.118 0.709 1.00 88.44 108 TYR A N 1
ATOM 893 C CA . TYR A 1 108 ? 12.350 -3.159 1.083 1.00 88.44 108 TYR A CA 1
ATOM 894 C C . TYR A 1 108 ? 12.711 -2.380 2.356 1.00 88.44 108 TYR A C 1
ATOM 896 O O . TYR A 1 108 ? 12.450 -1.183 2.439 1.00 88.44 108 TYR A O 1
ATOM 904 N N . ILE A 1 109 ? 13.309 -3.037 3.356 1.00 89.44 109 ILE A N 1
ATOM 905 C CA . ILE A 1 109 ? 13.756 -2.370 4.587 1.00 89.44 109 ILE A CA 1
ATOM 906 C C . ILE A 1 109 ? 14.849 -1.343 4.284 1.00 89.44 109 ILE A C 1
ATOM 908 O O . ILE A 1 109 ? 14.784 -0.244 4.829 1.00 89.44 109 ILE A O 1
ATOM 912 N N . GLU A 1 110 ? 15.814 -1.672 3.423 1.00 94.31 110 GLU A N 1
ATOM 913 C CA . GLU A 1 110 ? 16.861 -0.720 3.026 1.00 94.31 110 GLU A CA 1
ATOM 914 C C . GLU A 1 110 ? 16.276 0.483 2.276 1.00 94.31 110 GLU A C 1
ATOM 916 O O . GLU A 1 110 ? 16.537 1.615 2.664 1.00 94.31 110 GLU A O 1
ATOM 921 N N . MET A 1 111 ? 15.368 0.258 1.322 1.00 90.12 111 MET A N 1
ATOM 922 C CA . MET A 1 111 ? 14.661 1.338 0.616 1.00 90.12 111 MET A CA 1
ATOM 923 C C . MET A 1 111 ? 13.900 2.277 1.575 1.00 90.12 111 MET A C 1
ATOM 925 O O . MET A 1 111 ? 13.909 3.493 1.399 1.00 90.12 111 MET A O 1
ATOM 929 N N . VAL A 1 112 ? 13.253 1.737 2.618 1.00 90.06 112 VAL A N 1
ATOM 930 C CA . VAL A 1 112 ? 12.577 2.560 3.641 1.00 90.06 112 VAL A CA 1
ATOM 931 C C . VAL A 1 112 ? 13.581 3.379 4.456 1.00 90.06 112 VAL A C 1
ATOM 933 O O . VAL A 1 112 ? 13.279 4.516 4.810 1.00 90.06 112 VAL A O 1
ATOM 936 N N . LYS A 1 113 ? 14.753 2.822 4.785 1.00 91.88 113 LYS A N 1
ATOM 937 C CA . LYS A 1 113 ? 15.795 3.559 5.517 1.00 91.88 113 LYS A CA 1
ATOM 938 C C . LYS A 1 113 ? 16.342 4.712 4.684 1.00 91.88 113 LYS A C 1
ATOM 940 O O . LYS A 1 113 ? 16.394 5.823 5.196 1.00 91.88 113 LYS A O 1
ATOM 945 N N . GLU A 1 114 ? 16.673 4.454 3.420 1.00 92.88 114 GLU A N 1
ATOM 946 C CA . GLU A 1 114 ? 17.155 5.474 2.480 1.00 92.88 114 GLU A CA 1
ATOM 947 C C . GLU A 1 114 ? 16.151 6.628 2.370 1.00 92.88 114 GLU A C 1
ATOM 949 O O . GLU A 1 114 ? 16.519 7.787 2.553 1.00 92.88 114 GLU A O 1
ATOM 954 N N . PHE A 1 115 ? 14.860 6.317 2.207 1.00 91.12 115 PHE A N 1
ATOM 955 C CA . PHE A 1 115 ? 13.812 7.338 2.205 1.00 91.12 115 PHE A CA 1
ATOM 956 C C . PHE A 1 115 ? 13.780 8.165 3.499 1.00 91.12 115 PHE A C 1
ATOM 958 O O . PHE A 1 115 ? 13.660 9.387 3.451 1.00 91.12 115 PHE A O 1
ATOM 965 N N . MET A 1 116 ? 13.868 7.518 4.666 1.00 91.50 116 MET A N 1
ATOM 966 C CA . MET A 1 116 ? 13.841 8.231 5.947 1.00 91.50 116 MET A CA 1
ATOM 967 C C . MET A 1 116 ? 15.049 9.164 6.099 1.00 91.50 116 MET A C 1
ATOM 969 O O . MET A 1 116 ? 14.882 10.298 6.542 1.00 91.50 116 MET A O 1
ATOM 973 N N . GLU A 1 117 ? 16.241 8.724 5.691 1.00 93.69 117 GLU A N 1
ATOM 974 C CA . GLU A 1 117 ? 17.456 9.548 5.708 1.00 93.69 117 GLU A CA 1
ATOM 975 C C . GLU A 1 117 ? 17.345 10.763 4.773 1.00 93.69 117 GLU A C 1
ATOM 977 O O . GLU A 1 117 ? 17.779 11.863 5.130 1.00 93.69 117 GLU A O 1
ATOM 982 N N . GLU A 1 118 ? 16.745 10.591 3.592 1.00 91.25 118 GLU A N 1
ATOM 983 C CA . GLU A 1 118 ? 16.481 11.683 2.650 1.00 91.25 118 GLU A CA 1
ATOM 984 C C . GLU A 1 118 ? 15.442 12.670 3.196 1.00 91.25 118 GLU A C 1
ATOM 986 O O . GLU A 1 118 ? 15.656 13.887 3.150 1.00 91.25 118 GLU A O 1
ATOM 991 N N . TYR A 1 119 ? 14.347 12.154 3.758 1.00 88.62 119 TYR A N 1
ATOM 992 C CA . TYR A 1 119 ? 13.262 12.960 4.314 1.00 88.62 119 TYR A CA 1
ATOM 993 C C . TYR A 1 119 ? 13.709 13.768 5.538 1.00 88.62 119 TYR A C 1
ATOM 995 O O . TYR A 1 119 ? 13.297 14.911 5.709 1.00 88.62 119 TYR A O 1
ATOM 1003 N N . GLU A 1 120 ? 14.575 13.220 6.394 1.00 88.94 120 GLU A N 1
ATOM 1004 C CA . GLU A 1 120 ? 15.125 13.958 7.540 1.00 8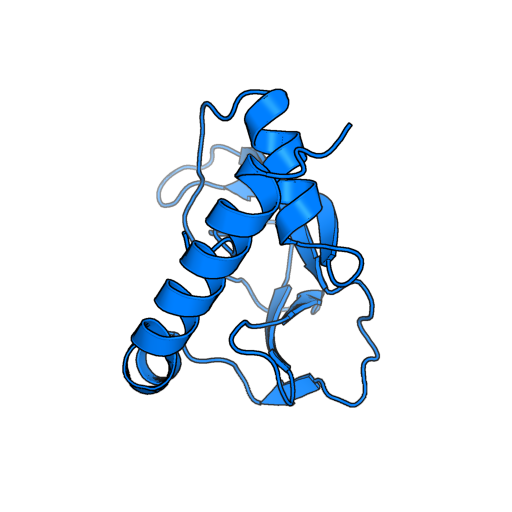8.94 120 GLU A CA 1
ATOM 1005 C C . GLU A 1 120 ? 16.006 15.141 7.110 1.00 88.94 120 GLU A C 1
ATOM 1007 O O . GLU A 1 120 ? 16.027 16.176 7.781 1.00 88.94 120 GLU A O 1
ATOM 1012 N N . GLN A 1 121 ? 16.711 15.015 5.982 1.00 88.69 121 GLN A N 1
ATOM 1013 C CA . GLN A 1 121 ? 17.534 16.092 5.423 1.00 88.69 121 GLN A CA 1
ATOM 1014 C C . GLN A 1 121 ? 16.698 17.137 4.675 1.00 88.69 121 GLN A C 1
ATOM 1016 O O . GLN A 1 121 ? 17.031 18.324 4.692 1.00 88.69 121 GLN A O 1
ATOM 1021 N N . HIS A 1 122 ? 15.616 16.699 4.032 1.00 84.19 122 HIS A N 1
ATOM 1022 C CA . HIS A 1 122 ? 14.730 17.533 3.225 1.00 84.19 122 HIS A CA 1
ATOM 1023 C C . HIS A 1 122 ? 13.271 17.224 3.570 1.00 84.19 122 HIS A C 1
ATOM 1025 O O . HIS A 1 122 ? 12.570 16.597 2.769 1.00 84.19 122 HIS A O 1
ATOM 1031 N N . PRO A 1 123 ? 12.795 17.648 4.755 1.00 74.81 123 PRO A N 1
ATOM 1032 C CA . PRO A 1 123 ? 11.420 17.389 5.137 1.00 74.81 123 PRO A CA 1
ATOM 1033 C C . PRO A 1 123 ? 10.488 18.050 4.125 1.00 74.81 123 PRO A C 1
ATOM 1035 O O . PRO A 1 123 ? 10.719 19.185 3.693 1.00 74.81 123 PRO A O 1
ATOM 1038 N N . GLY A 1 124 ? 9.444 17.314 3.740 1.00 65.00 124 GLY A N 1
ATOM 1039 C CA . GLY A 1 124 ? 8.353 17.863 2.945 1.00 65.00 124 GLY A CA 1
ATOM 1040 C C . GLY A 1 124 ? 7.745 19.114 3.606 1.00 65.00 124 GLY A C 1
ATOM 1041 O O . GLY A 1 124 ? 7.957 19.340 4.802 1.00 65.00 124 GLY A O 1
ATOM 1042 N N . PRO A 1 125 ? 7.035 19.947 2.827 1.00 59.03 125 PRO A N 1
ATOM 1043 C CA . PRO A 1 125 ? 6.416 21.180 3.316 1.00 59.03 125 PRO A CA 1
ATOM 1044 C C . PRO A 1 125 ? 5.451 20.971 4.491 1.00 59.03 125 PRO A C 1
ATOM 1046 O O . PRO A 1 125 ? 4.832 19.886 4.581 1.00 59.03 125 PRO A O 1
#

Radius of gyration: 15.01 Å; chains: 1; bounding box: 38×36×34 Å

Foldseek 3Di:
DQQQAFQADDDDFAWFWWDFPPDLHTAIAGDDDHGDHGHDDPDQDPLNVVLVDVVLDPQWDWDWDWGDDPPDPDIDTDIHTHGNDNPPPRTHDGDDPVVSCVPPVVVVVVVVVVSVVVCVVPPDD

Sequence (125 aa):
MMLICADFLKENFTRQRLSVKGRLYPAIIPVTSKKVSGKIISGIKDSEMYLLDAYEDFEYKRITVEVSLMDSLEKLLVYAYVWGNEKDPNLYGEWDFEEWRRDHLEAYIEMVKEFMEEYEQHPGP

pLDDT: mean 79.96, std 16.02, range [33.12, 95.81]